Protein AF-A0A7V9UTY3-F1 (afdb_monomer_lite)

Radius of gyration: 16.19 Å; chains: 1; bounding box: 42×28×46 Å

Sequence (69 aa):
MTAKIPRDKENDYTKEIAETRRSFAREQTNVELNHVGRFSFEPNILRGNIENFIGVAQVPIGLAGPLLV

Structure (mmCIF, N/CA/C/O backbone):
data_AF-A0A7V9UTY3-F1
#
_entry.id   AF-A0A7V9UTY3-F1
#
loop_
_atom_site.group_PDB
_atom_site.id
_atom_site.type_symbol
_atom_site.label_atom_id
_atom_site.label_alt_id
_atom_site.label_comp_id
_atom_site.label_asym_id
_atom_site.label_entity_id
_atom_site.label_seq_id
_atom_site.pdbx_PDB_ins_code
_atom_site.Cartn_x
_atom_site.Cartn_y
_atom_site.Cartn_z
_atom_site.occupancy
_atom_site.B_iso_or_equiv
_atom_site.auth_seq_id
_atom_site.auth_comp_id
_atom_site.auth_asym_id
_atom_site.auth_atom_id
_atom_site.pdbx_PDB_model_num
ATOM 1 N N . MET A 1 1 ? -25.016 -3.032 14.093 1.00 54.97 1 MET A N 1
ATOM 2 C CA . MET A 1 1 ? -23.960 -2.010 14.267 1.00 54.97 1 MET A CA 1
ATOM 3 C C . MET A 1 1 ? -22.867 -2.329 13.266 1.00 54.97 1 MET A C 1
ATOM 5 O O . MET A 1 1 ? -22.282 -3.397 13.375 1.00 54.97 1 MET A O 1
ATOM 9 N N . THR A 1 2 ? -22.657 -1.493 12.253 1.00 69.12 2 THR A N 1
ATOM 10 C CA . THR A 1 2 ? -21.603 -1.727 11.253 1.00 69.12 2 THR A CA 1
ATOM 11 C C . THR A 1 2 ? -20.246 -1.502 11.911 1.00 69.12 2 THR A C 1
ATOM 13 O O . THR A 1 2 ? -20.041 -0.462 12.543 1.00 69.12 2 THR A O 1
ATOM 16 N N . ALA A 1 3 ? -19.341 -2.476 11.815 1.00 87.06 3 ALA A N 1
ATOM 17 C CA . ALA A 1 3 ? -18.005 -2.350 12.382 1.00 87.06 3 ALA A CA 1
ATOM 18 C C . ALA A 1 3 ? -17.264 -1.176 11.713 1.00 87.06 3 ALA A C 1
ATOM 20 O O . ALA A 1 3 ? -17.288 -1.032 10.490 1.00 87.06 3 ALA A O 1
ATOM 21 N N . LYS A 1 4 ? -16.656 -0.293 12.515 1.00 94.62 4 LYS A N 1
ATOM 22 C CA . LYS A 1 4 ? -15.921 0.877 12.011 1.00 94.62 4 LYS A CA 1
ATOM 23 C C . LYS A 1 4 ? -14.481 0.492 11.677 1.00 94.62 4 LYS A C 1
ATOM 25 O O . LYS A 1 4 ? -13.843 -0.206 12.458 1.00 94.62 4 LYS A O 1
ATOM 30 N N . ILE A 1 5 ? -13.965 1.011 10.562 1.00 96.75 5 ILE A N 1
ATOM 31 C CA . ILE A 1 5 ? -12.559 0.836 10.174 1.00 96.75 5 ILE A CA 1
ATOM 32 C C . ILE A 1 5 ? -11.656 1.529 11.215 1.00 96.75 5 ILE A C 1
ATOM 34 O O . ILE A 1 5 ? -11.905 2.699 11.529 1.00 96.75 5 ILE A O 1
ATOM 38 N N . PRO A 1 6 ? -10.610 0.853 11.730 1.00 97.31 6 PRO A N 1
ATOM 39 C CA . PRO A 1 6 ? -9.653 1.445 12.663 1.00 97.31 6 PRO A CA 1
ATOM 40 C C . PRO A 1 6 ? -8.949 2.696 12.110 1.00 97.31 6 PRO A C 1
ATOM 42 O O . PRO A 1 6 ? -8.554 2.750 10.938 1.00 97.31 6 PRO A O 1
ATOM 45 N N . ARG A 1 7 ? -8.777 3.700 12.976 1.00 96.44 7 ARG A N 1
ATOM 46 C CA . ARG A 1 7 ? -8.078 4.963 12.696 1.00 96.44 7 ARG A CA 1
ATOM 47 C C . ARG A 1 7 ? -7.264 5.413 13.900 1.00 96.44 7 ARG A C 1
ATOM 49 O O . ARG A 1 7 ? -7.726 5.273 15.031 1.00 96.44 7 ARG A O 1
ATOM 56 N N . ASP A 1 8 ? -6.112 6.003 13.624 1.00 96.25 8 ASP A N 1
ATOM 57 C CA . ASP A 1 8 ? -5.276 6.707 14.588 1.00 96.25 8 ASP A CA 1
ATOM 58 C C . ASP A 1 8 ? -5.522 8.222 14.458 1.00 96.25 8 ASP A C 1
ATOM 60 O O . ASP A 1 8 ? -5.601 8.760 13.352 1.00 96.25 8 ASP A O 1
ATOM 64 N N . LYS A 1 9 ? -5.714 8.911 15.588 1.00 94.69 9 LYS A N 1
ATOM 65 C CA . LYS A 1 9 ? -5.992 10.357 15.606 1.00 94.69 9 LYS A CA 1
ATOM 66 C C . LYS A 1 9 ? -4.728 11.209 15.482 1.00 94.69 9 LYS A C 1
ATOM 68 O O . LYS A 1 9 ? -4.827 12.339 15.018 1.00 94.69 9 LYS A O 1
ATOM 73 N N . GLU A 1 10 ? -3.583 10.676 15.889 1.00 95.69 10 GLU A N 1
ATOM 74 C CA . GLU A 1 10 ? -2.296 11.368 15.905 1.00 95.69 10 GLU A CA 1
ATOM 75 C C . GLU A 1 10 ? -1.541 11.133 14.595 1.00 95.69 10 GLU A C 1
ATOM 77 O O . GLU A 1 10 ? -1.090 12.079 13.943 1.00 95.69 10 GLU A O 1
ATOM 82 N N . ASN A 1 11 ? -1.419 9.869 14.169 1.00 95.06 11 ASN A N 1
ATOM 83 C CA . ASN A 1 11 ? -0.761 9.532 12.910 1.00 95.06 11 ASN A CA 1
ATOM 84 C C . ASN A 1 11 ? -1.358 8.299 12.228 1.00 95.06 11 ASN A C 1
ATOM 86 O O . ASN A 1 11 ? -1.013 7.157 12.515 1.00 95.06 11 ASN A O 1
ATOM 90 N N . ASP A 1 12 ? -2.187 8.560 11.224 1.00 96.69 12 ASP A N 1
ATOM 91 C CA . ASP A 1 12 ? -2.942 7.535 10.505 1.00 96.69 12 ASP A CA 1
ATOM 92 C C . ASP A 1 12 ? -2.176 6.868 9.340 1.00 96.69 12 ASP A C 1
ATOM 94 O O . ASP A 1 12 ? -2.736 6.057 8.591 1.00 96.69 12 ASP A O 1
ATOM 98 N N . TYR A 1 13 ? -0.889 7.209 9.198 1.00 97.31 13 TYR A N 1
ATOM 99 C CA . TYR A 1 13 ? 0.014 6.783 8.125 1.00 97.31 13 TYR A CA 1
ATOM 100 C C . TYR A 1 13 ? 1.277 6.126 8.694 1.00 97.31 13 TYR A C 1
ATOM 102 O O . TYR A 1 13 ? 2.406 6.535 8.411 1.00 97.31 13 TYR A O 1
ATOM 110 N N . THR A 1 14 ? 1.076 5.091 9.505 1.00 97.50 14 THR A N 1
ATOM 111 C CA . THR A 1 14 ? 2.132 4.246 10.080 1.00 97.50 14 THR A CA 1
ATOM 112 C C . THR A 1 14 ? 1.992 2.795 9.615 1.00 97.50 14 THR A C 1
ATOM 114 O O . THR A 1 14 ? 0.985 2.408 9.011 1.00 97.50 14 THR A O 1
ATOM 117 N N . LYS A 1 15 ? 3.014 1.966 9.857 1.00 97.38 15 LYS A N 1
ATOM 118 C CA . LYS A 1 15 ? 2.955 0.536 9.504 1.00 97.38 15 LYS A CA 1
ATOM 119 C C . LYS A 1 15 ? 1.979 -0.205 10.417 1.00 97.38 15 LYS A C 1
ATOM 121 O O . LYS A 1 15 ? 1.278 -1.107 9.965 1.00 97.38 15 LYS A O 1
ATOM 126 N N . GLU A 1 16 ? 1.891 0.227 11.668 1.00 97.50 16 GLU A N 1
ATOM 127 C CA . GLU A 1 16 ? 1.081 -0.352 12.733 1.00 97.50 16 GLU A CA 1
ATOM 128 C C . GLU A 1 16 ? -0.415 -0.185 12.449 1.00 97.50 16 GLU A C 1
ATOM 130 O O . GLU A 1 16 ? -1.176 -1.155 12.515 1.00 97.50 16 GLU A O 1
ATOM 135 N N . ILE A 1 17 ? -0.856 1.017 12.060 1.00 98.06 17 ILE A N 1
ATOM 136 C CA . ILE A 1 17 ? -2.268 1.233 11.715 1.00 98.06 17 ILE A CA 1
ATOM 137 C C . ILE A 1 17 ? -2.643 0.525 10.405 1.00 98.06 17 ILE A C 1
ATOM 139 O O . ILE A 1 17 ? -3.760 0.021 10.275 1.00 98.06 17 ILE A O 1
ATOM 143 N N . ALA A 1 18 ? -1.703 0.404 9.459 1.00 97.88 18 ALA A N 1
ATOM 144 C CA . ALA A 1 18 ? -1.912 -0.364 8.234 1.00 97.88 18 ALA A CA 1
ATOM 145 C C . ALA A 1 18 ? -2.088 -1.865 8.512 1.00 97.88 18 ALA A C 1
ATOM 147 O O . ALA A 1 18 ? -2.986 -2.493 7.952 1.00 97.88 18 ALA A O 1
ATOM 148 N N . GLU A 1 19 ? -1.280 -2.433 9.412 1.00 97.56 19 GLU A N 1
ATOM 149 C CA . GLU A 1 19 ? -1.436 -3.812 9.888 1.00 97.56 19 GLU A CA 1
ATOM 150 C C . GLU A 1 19 ? -2.762 -4.006 10.634 1.00 97.56 19 GLU A C 1
ATOM 152 O O . GLU A 1 19 ? -3.493 -4.958 10.368 1.00 97.56 19 GLU A O 1
ATOM 157 N N . THR A 1 20 ? -3.135 -3.053 11.493 1.00 98.00 20 THR A N 1
ATOM 158 C CA . THR A 1 20 ? -4.399 -3.086 12.247 1.00 98.00 20 THR A CA 1
ATOM 159 C C . THR A 1 20 ? -5.606 -3.139 11.307 1.00 98.00 20 THR A C 1
ATOM 161 O O . THR A 1 20 ? -6.544 -3.909 11.515 1.00 98.00 20 THR A O 1
ATOM 164 N N . ARG A 1 21 ? -5.582 -2.364 10.218 1.00 97.94 21 ARG A N 1
ATOM 165 C CA . ARG A 1 21 ? -6.639 -2.385 9.197 1.00 97.94 21 ARG A CA 1
ATOM 166 C C . ARG A 1 21 ? -6.643 -3.653 8.356 1.00 97.94 21 ARG A C 1
ATOM 168 O O . ARG A 1 21 ? -7.724 -4.129 8.018 1.00 97.94 21 ARG A O 1
ATOM 175 N N . ARG A 1 22 ? -5.475 -4.210 8.015 1.00 97.56 22 ARG A N 1
ATOM 176 C CA . ARG A 1 22 ? -5.402 -5.525 7.355 1.00 97.56 22 ARG A CA 1
ATOM 177 C C . ARG A 1 22 ? -5.988 -6.618 8.241 1.00 97.56 22 ARG A C 1
ATOM 179 O O . ARG A 1 22 ? -6.788 -7.412 7.757 1.00 97.56 22 ARG A O 1
ATOM 186 N N . SER A 1 23 ? -5.651 -6.616 9.529 1.00 97.38 23 SER A N 1
ATOM 187 C CA . SER A 1 23 ? -6.220 -7.538 10.515 1.00 97.38 23 SER A CA 1
ATOM 188 C C . SER A 1 23 ? -7.738 -7.383 10.621 1.00 97.38 23 SER A C 1
ATOM 190 O O . SER A 1 23 ? -8.454 -8.377 10.544 1.00 97.38 23 SER A O 1
ATOM 192 N N . PHE A 1 24 ? -8.243 -6.146 10.664 1.00 97.50 24 PHE A N 1
ATOM 193 C CA . PHE A 1 24 ? -9.679 -5.869 10.589 1.00 97.50 24 PHE A CA 1
ATOM 194 C C . PHE A 1 24 ? -10.313 -6.436 9.308 1.00 97.50 24 PHE A C 1
ATOM 196 O O . PHE A 1 24 ? -11.333 -7.116 9.374 1.00 97.50 24 PHE A O 1
ATOM 203 N N . ALA A 1 25 ? -9.709 -6.211 8.136 1.00 97.00 25 ALA A N 1
ATOM 204 C CA . ALA A 1 25 ? -10.218 -6.743 6.871 1.00 97.00 25 ALA A CA 1
ATOM 205 C C . ALA A 1 25 ? -10.270 -8.280 6.875 1.00 97.00 25 ALA A C 1
ATOM 207 O O . ALA A 1 25 ? -11.269 -8.859 6.445 1.00 97.00 25 ALA A O 1
ATOM 208 N N . ARG A 1 26 ? -9.240 -8.939 7.418 1.00 96.94 26 ARG A N 1
ATOM 209 C CA . ARG A 1 26 ? -9.203 -10.393 7.613 1.00 96.94 26 ARG A CA 1
ATOM 210 C C . ARG A 1 26 ? -10.329 -10.865 8.533 1.00 96.94 26 ARG A C 1
ATOM 212 O O . ARG A 1 26 ? -11.019 -11.813 8.187 1.00 96.94 26 ARG A O 1
ATOM 219 N N . GLU A 1 27 ? -10.570 -10.198 9.658 1.00 96.81 27 GLU A N 1
ATOM 220 C CA . GLU A 1 27 ? -11.663 -10.544 10.582 1.00 96.81 27 GLU A CA 1
ATOM 221 C C . GLU 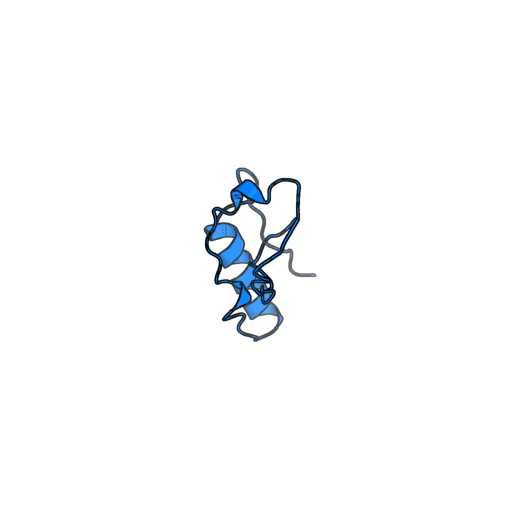A 1 27 ? -13.051 -10.410 9.943 1.00 96.81 27 GLU A C 1
ATOM 223 O O . GLU A 1 27 ? -13.927 -11.230 10.202 1.00 96.81 27 GLU A O 1
ATOM 228 N N . GLN A 1 28 ? -13.259 -9.401 9.091 1.00 96.12 28 GLN A N 1
ATOM 229 C CA . GLN A 1 28 ? -14.548 -9.193 8.422 1.00 96.12 28 GLN A CA 1
ATOM 230 C C . GLN A 1 28 ? -14.795 -10.164 7.258 1.00 96.12 28 GLN A C 1
ATOM 232 O O . GLN A 1 28 ? -15.946 -10.403 6.900 1.00 96.12 28 GLN A O 1
ATOM 237 N N . THR A 1 29 ? -13.736 -10.687 6.635 1.00 96.00 29 THR A N 1
ATOM 238 C CA . THR A 1 29 ? -13.837 -11.436 5.367 1.00 96.00 29 THR A CA 1
ATOM 239 C C . THR A 1 29 ? -13.373 -12.886 5.457 1.00 96.00 29 THR A C 1
ATOM 241 O O . THR A 1 29 ? -13.669 -13.669 4.560 1.00 96.00 29 THR A O 1
ATOM 244 N N . ASN A 1 30 ? -12.661 -13.253 6.523 1.00 97.12 30 ASN A N 1
ATOM 245 C CA . ASN A 1 30 ? -11.955 -14.523 6.680 1.00 97.12 30 ASN A CA 1
ATOM 246 C C . ASN A 1 30 ? -10.925 -14.805 5.560 1.00 97.12 30 ASN A C 1
ATOM 248 O O . ASN A 1 30 ? -10.674 -15.960 5.217 1.00 97.12 30 ASN A O 1
ATOM 252 N N . VAL A 1 31 ? -10.343 -13.751 4.968 1.00 97.19 31 VAL A N 1
ATOM 253 C CA . VAL A 1 31 ? -9.355 -13.833 3.877 1.00 97.19 31 VAL A CA 1
ATOM 254 C C . VAL A 1 31 ? -8.020 -13.219 4.296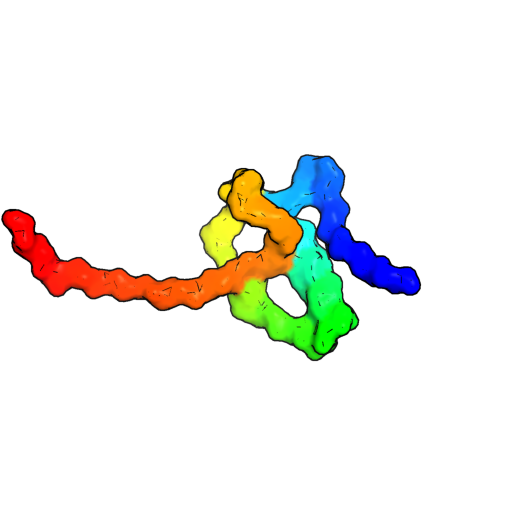 1.00 97.19 31 VAL A C 1
ATOM 256 O O . VAL A 1 31 ? -7.964 -12.114 4.834 1.00 97.19 31 VAL A O 1
ATOM 259 N N . GLU A 1 32 ? -6.931 -13.922 3.982 1.00 95.06 32 GLU A N 1
ATOM 260 C CA . GLU A 1 32 ? -5.558 -13.456 4.193 1.00 95.06 32 GLU A CA 1
ATOM 261 C C . GLU A 1 32 ? -5.052 -12.596 3.024 1.00 95.06 32 GLU A C 1
ATOM 263 O O . GLU A 1 32 ? -5.105 -12.999 1.860 1.00 95.06 32 GLU A O 1
ATOM 268 N N . LEU A 1 33 ? -4.472 -11.431 3.329 1.00 95.19 33 LEU A N 1
ATOM 269 C CA . LEU A 1 33 ? -3.951 -10.474 2.340 1.00 95.19 33 LEU A CA 1
ATOM 270 C C . LEU A 1 33 ? -2.414 -10.520 2.229 1.00 95.19 33 LEU A C 1
ATOM 272 O O . LEU A 1 33 ? -1.732 -9.494 2.296 1.00 95.19 33 LEU A O 1
ATOM 276 N N . ASN A 1 34 ? -1.868 -11.724 2.029 1.00 93.25 34 ASN A N 1
ATOM 277 C CA . ASN A 1 34 ? -0.432 -12.045 2.116 1.00 93.25 34 ASN A CA 1
ATOM 278 C C . ASN A 1 34 ? 0.515 -11.139 1.304 1.00 93.25 34 ASN A C 1
ATOM 280 O O . ASN A 1 34 ? 1.656 -10.911 1.714 1.00 93.25 34 ASN A O 1
ATOM 284 N N . HIS A 1 35 ? 0.072 -10.649 0.143 1.00 96.56 35 HIS A N 1
ATOM 285 C CA . HIS A 1 35 ? 0.894 -9.827 -0.754 1.00 96.56 35 HIS A CA 1
ATOM 286 C C . HIS A 1 35 ? 0.633 -8.328 -0.608 1.00 96.56 35 HIS A C 1
ATOM 288 O O . HIS A 1 35 ? 1.547 -7.535 -0.820 1.00 96.56 35 HIS A O 1
ATOM 294 N N . VAL A 1 36 ? -0.577 -7.943 -0.197 1.00 97.12 36 VAL A N 1
ATOM 295 C CA . VAL A 1 36 ? -0.969 -6.533 -0.053 1.00 97.12 36 VAL A CA 1
ATOM 296 C C . VAL A 1 36 ? -0.113 -5.855 1.014 1.00 97.12 36 VAL A C 1
ATOM 298 O O . VAL A 1 36 ? 0.370 -4.745 0.814 1.00 97.12 36 VAL A O 1
ATOM 301 N N . GLY A 1 37 ? 0.148 -6.547 2.127 1.00 95.56 37 GLY A N 1
ATOM 302 C CA . GLY A 1 37 ? 0.963 -6.020 3.223 1.00 95.56 37 GLY A CA 1
ATOM 303 C C . GLY A 1 37 ? 2.466 -5.908 2.943 1.00 95.56 37 GLY A C 1
ATOM 304 O O . GLY A 1 37 ? 3.195 -5.435 3.810 1.00 95.56 37 GLY A O 1
ATOM 305 N N . ARG A 1 38 ? 2.949 -6.325 1.763 1.00 96.06 38 ARG A N 1
ATOM 306 C CA . ARG A 1 38 ? 4.376 -6.305 1.406 1.00 96.06 38 ARG A CA 1
ATOM 307 C C . ARG A 1 38 ? 4.694 -5.083 0.546 1.00 96.06 38 ARG A C 1
ATOM 309 O O . ARG A 1 38 ? 4.4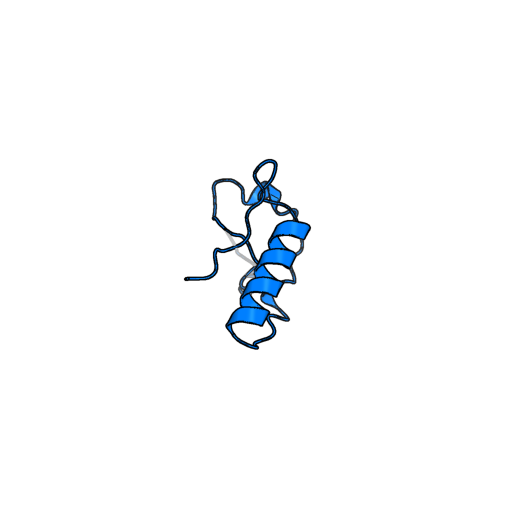69 -5.091 -0.660 1.00 96.06 38 ARG A O 1
ATOM 316 N N . PHE A 1 39 ? 5.242 -4.050 1.175 1.00 96.00 39 PHE A N 1
ATOM 317 C CA . PHE A 1 39 ? 5.679 -2.805 0.540 1.00 96.00 39 PHE A CA 1
ATOM 318 C C . PHE A 1 39 ? 7.025 -2.356 1.124 1.00 96.00 39 PHE A C 1
ATOM 320 O O . PHE A 1 39 ? 7.396 -2.755 2.226 1.00 96.00 39 PHE A O 1
ATOM 327 N N . SER A 1 40 ? 7.768 -1.539 0.378 1.00 95.56 40 SER A N 1
ATOM 328 C CA . SER A 1 40 ? 9.168 -1.194 0.671 1.00 95.56 40 SER A CA 1
ATOM 329 C C . SER A 1 40 ? 9.391 0.296 0.959 1.00 95.56 40 SER A C 1
ATOM 331 O O . SER A 1 40 ? 10.479 0.812 0.719 1.00 95.56 40 SER A O 1
ATOM 333 N N . PHE A 1 41 ? 8.364 1.006 1.428 1.00 96.12 41 PHE A N 1
ATOM 334 C CA . PHE A 1 41 ? 8.427 2.441 1.713 1.00 96.12 41 PHE A CA 1
ATOM 335 C C . PHE A 1 41 ? 7.737 2.792 3.035 1.00 96.12 41 PHE A C 1
ATOM 337 O O . PHE A 1 41 ? 6.947 2.012 3.570 1.00 96.12 41 PHE A O 1
ATOM 344 N N . GLU A 1 42 ? 8.025 3.985 3.558 1.00 96.56 42 GLU A N 1
ATOM 345 C CA . GLU A 1 42 ? 7.394 4.485 4.779 1.00 96.56 42 GLU A CA 1
ATOM 346 C C . GLU A 1 42 ? 5.991 5.035 4.495 1.00 96.56 42 GLU A C 1
ATOM 348 O O . GLU A 1 42 ? 5.858 5.926 3.651 1.00 96.56 42 GLU A O 1
ATOM 353 N N . PRO A 1 43 ? 4.935 4.578 5.198 1.00 97.19 43 PRO A N 1
ATOM 354 C CA . PRO A 1 43 ? 3.561 4.975 4.884 1.00 97.19 43 PRO A CA 1
ATOM 355 C C . PRO A 1 43 ? 3.285 6.482 4.966 1.00 97.19 43 PRO A C 1
ATOM 357 O O . PRO A 1 43 ? 2.333 6.950 4.350 1.00 97.19 43 PRO A O 1
ATOM 360 N N . ASN A 1 44 ? 4.127 7.266 5.649 1.00 96.19 44 ASN A N 1
ATOM 361 C CA . ASN A 1 44 ? 3.975 8.720 5.733 1.00 96.19 44 ASN A CA 1
ATOM 362 C C . ASN A 1 44 ? 3.969 9.416 4.355 1.00 96.19 44 ASN A C 1
ATOM 364 O O . ASN A 1 44 ? 3.334 10.459 4.213 1.00 96.19 44 ASN A O 1
ATOM 368 N N . ILE A 1 45 ? 4.601 8.831 3.326 1.00 97.00 45 ILE A N 1
ATOM 369 C CA . ILE A 1 45 ? 4.568 9.384 1.956 1.00 97.00 45 ILE A CA 1
ATOM 370 C C . ILE A 1 45 ? 3.164 9.354 1.335 1.00 97.00 45 ILE A C 1
ATOM 372 O O . ILE A 1 45 ? 2.898 10.040 0.353 1.00 97.00 45 ILE A O 1
ATOM 376 N N . LEU A 1 46 ? 2.259 8.543 1.883 1.00 96.75 46 LEU A N 1
ATOM 377 C CA . LEU A 1 46 ? 0.901 8.366 1.372 1.00 96.75 46 LEU A CA 1
ATOM 378 C C . LEU A 1 46 ? -0.066 9.435 1.887 1.00 96.75 46 LEU A C 1
ATOM 380 O O . LEU A 1 46 ? -1.211 9.485 1.438 1.00 96.75 46 LEU A O 1
ATOM 384 N N . ARG A 1 47 ? 0.381 10.295 2.809 1.00 95.81 47 ARG A N 1
ATOM 385 C CA . ARG A 1 47 ? -0.431 11.378 3.357 1.00 95.81 47 ARG A CA 1
ATOM 386 C C . ARG A 1 47 ? -0.910 12.298 2.235 1.00 95.81 47 ARG A C 1
ATOM 388 O O . ARG A 1 47 ? -0.104 12.882 1.521 1.00 95.81 47 ARG A O 1
ATOM 395 N N . GLY A 1 48 ? -2.229 12.424 2.107 1.00 96.06 48 GLY A N 1
ATOM 396 C CA . GLY A 1 48 ? -2.871 13.232 1.065 1.00 96.06 48 GLY A CA 1
ATOM 397 C C . GLY A 1 48 ? -3.018 12.537 -0.292 1.00 96.06 48 GLY A C 1
ATOM 398 O O . GLY A 1 48 ? -3.626 13.117 -1.182 1.00 96.06 48 GLY A O 1
ATOM 399 N N . ASN A 1 49 ? -2.512 11.308 -0.448 1.00 97.06 49 ASN A N 1
ATOM 400 C CA . ASN A 1 49 ? -2.684 10.515 -1.668 1.00 97.06 49 ASN A CA 1
ATOM 401 C C . ASN A 1 49 ? -3.857 9.534 -1.559 1.00 97.06 49 ASN A C 1
ATOM 403 O O . ASN A 1 49 ? -4.569 9.325 -2.536 1.00 97.0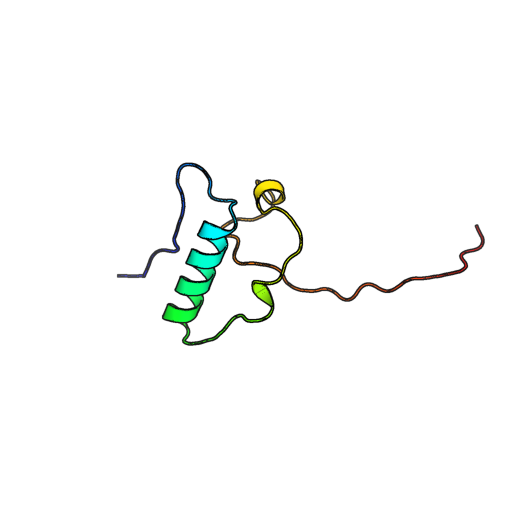6 49 ASN A O 1
ATOM 407 N N . ILE A 1 50 ? -4.032 8.915 -0.387 1.00 97.06 50 ILE A N 1
ATOM 408 C CA . ILE A 1 50 ? -5.066 7.906 -0.117 1.00 97.06 50 ILE A CA 1
ATOM 409 C C . ILE A 1 50 ? -5.473 7.918 1.361 1.00 97.06 50 ILE A C 1
ATOM 411 O O . ILE A 1 50 ? -4.711 8.371 2.209 1.00 97.06 50 ILE A O 1
ATOM 415 N N . GLU A 1 51 ? -6.621 7.333 1.691 1.00 96.38 51 GLU A N 1
ATOM 416 C CA . GLU A 1 51 ? -7.080 7.098 3.062 1.00 96.38 51 GLU A CA 1
ATOM 417 C C . GLU A 1 51 ? -7.034 5.615 3.453 1.00 96.38 51 GLU A C 1
ATOM 419 O O . GLU A 1 51 ? -7.024 4.720 2.610 1.00 96.38 51 GLU A O 1
ATOM 424 N N . ASN A 1 52 ? -7.072 5.344 4.764 1.00 96.94 52 ASN A N 1
ATOM 425 C CA . ASN A 1 52 ? -7.201 3.997 5.327 1.00 96.94 52 ASN A CA 1
ATOM 426 C C . ASN A 1 52 ? -6.188 2.979 4.753 1.00 96.94 52 ASN A C 1
ATOM 428 O O . ASN A 1 52 ? -6.559 1.847 4.447 1.00 96.94 52 ASN A O 1
ATOM 432 N N . PHE A 1 53 ? -4.919 3.372 4.597 1.00 98.00 53 PHE A N 1
ATOM 433 C CA . PHE A 1 53 ? -3.893 2.530 3.974 1.00 98.00 53 PHE A CA 1
ATOM 434 C C . PHE A 1 53 ? -3.806 1.143 4.624 1.00 98.00 53 PHE A C 1
ATOM 436 O O . PHE A 1 53 ? -3.683 1.040 5.844 1.00 98.00 53 PHE A O 1
ATOM 443 N N . ILE A 1 54 ? -3.839 0.093 3.796 1.00 97.88 54 ILE A N 1
ATOM 444 C CA . ILE A 1 54 ? -3.685 -1.311 4.212 1.00 97.88 54 ILE A CA 1
ATOM 445 C C . ILE A 1 54 ? -2.531 -2.020 3.496 1.00 97.88 54 ILE A C 1
ATOM 447 O O . ILE A 1 54 ? -2.284 -3.191 3.758 1.00 97.88 54 ILE A O 1
ATOM 451 N N . GLY A 1 55 ? -1.822 -1.355 2.586 1.00 97.50 55 GLY A N 1
ATOM 452 C CA . GLY A 1 55 ? -0.812 -1.973 1.728 1.00 97.50 55 GLY A CA 1
ATOM 453 C C . GLY A 1 55 ? -0.979 -1.592 0.259 1.00 97.50 55 GLY A C 1
ATOM 454 O O . GLY A 1 55 ? -1.648 -0.611 -0.057 1.00 97.50 55 GLY A O 1
ATOM 455 N N . VAL A 1 56 ? -0.352 -2.347 -0.641 1.00 97.81 56 VAL A N 1
ATOM 456 C CA . VAL A 1 56 ? -0.191 -1.959 -2.051 1.00 97.81 56 VAL A CA 1
ATOM 457 C C . VAL A 1 56 ? -0.694 -3.023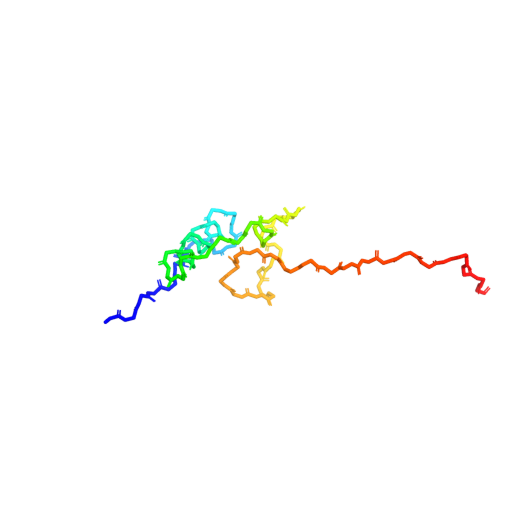 -3.020 1.00 97.81 56 VAL A C 1
ATOM 459 O O . VAL A 1 56 ? -0.628 -4.221 -2.746 1.00 97.81 56 VAL A O 1
ATOM 462 N N . ALA A 1 57 ? -1.140 -2.575 -4.191 1.00 96.81 57 ALA A N 1
ATOM 463 C CA . ALA A 1 57 ? -1.200 -3.417 -5.378 1.00 96.81 57 ALA A CA 1
ATOM 464 C C . ALA A 1 57 ? 0.173 -3.412 -6.067 1.00 96.81 57 ALA A C 1
ATOM 466 O O . ALA A 1 57 ? 0.854 -2.387 -6.098 1.00 96.81 57 ALA A O 1
ATOM 467 N N . GLN A 1 58 ? 0.582 -4.553 -6.616 1.00 95.19 58 GLN A N 1
ATOM 468 C CA . GLN A 1 58 ? 1.860 -4.687 -7.312 1.00 95.19 58 GLN A CA 1
ATOM 469 C C . GLN A 1 58 ? 1.631 -4.569 -8.819 1.00 95.19 58 GLN A C 1
ATOM 471 O O . GLN A 1 58 ? 0.811 -5.293 -9.380 1.00 95.19 58 GLN A O 1
ATOM 476 N N . VAL A 1 59 ? 2.359 -3.659 -9.466 1.00 96.69 59 VAL A N 1
ATOM 477 C CA . VAL A 1 59 ? 2.317 -3.456 -10.918 1.00 96.69 59 VAL A CA 1
ATOM 478 C C . VAL A 1 59 ? 3.657 -3.909 -11.499 1.00 96.69 59 VAL A C 1
ATOM 480 O O . VAL A 1 59 ? 4.687 -3.374 -11.086 1.00 96.69 59 VAL A O 1
ATOM 483 N N . PRO A 1 60 ? 3.686 -4.889 -12.422 1.00 96.50 60 PRO A N 1
ATOM 484 C CA . PRO A 1 60 ? 4.912 -5.264 -13.116 1.00 96.50 60 PRO A CA 1
ATOM 485 C C . PRO A 1 60 ? 5.463 -4.087 -13.921 1.00 96.50 60 PRO A C 1
ATOM 487 O O . PRO A 1 60 ? 4.733 -3.443 -14.672 1.00 96.50 60 PRO A O 1
ATOM 490 N N . ILE A 1 61 ? 6.759 -3.825 -13.784 1.00 97.12 61 ILE A N 1
ATOM 491 C CA . ILE A 1 61 ? 7.462 -2.767 -14.513 1.00 97.12 61 ILE A CA 1
ATOM 492 C C . ILE A 1 61 ? 8.545 -3.430 -15.365 1.00 97.12 61 ILE A C 1
ATOM 494 O O . ILE A 1 61 ? 9.329 -4.233 -14.861 1.00 97.12 61 ILE A O 1
ATOM 498 N N . GLY A 1 62 ? 8.561 -3.111 -16.659 1.00 96.88 62 GLY A N 1
ATOM 499 C CA .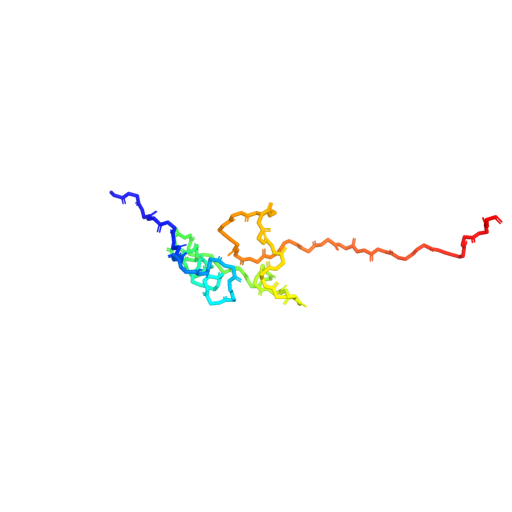 GLY A 1 62 ? 9.580 -3.559 -17.608 1.00 96.88 62 GLY A CA 1
ATOM 500 C C . GLY A 1 62 ? 10.634 -2.485 -17.879 1.00 96.88 62 GLY A C 1
ATOM 501 O O . GLY A 1 62 ? 10.430 -1.308 -17.587 1.00 96.88 62 GLY A O 1
ATOM 502 N N . LEU A 1 63 ? 11.754 -2.894 -18.473 1.00 97.75 63 LEU A N 1
ATOM 503 C CA . LEU A 1 63 ? 12.823 -2.008 -18.936 1.00 97.75 63 LEU A CA 1
ATOM 504 C C . LEU A 1 63 ? 12.824 -1.978 -20.470 1.00 97.75 63 LEU A C 1
ATOM 506 O O . LEU A 1 63 ? 12.817 -3.036 -21.097 1.00 97.75 63 LEU A O 1
ATOM 510 N N . ALA A 1 64 ? 12.851 -0.787 -21.072 1.00 96.31 64 ALA A N 1
ATOM 511 C CA . ALA A 1 64 ? 12.935 -0.610 -22.522 1.00 96.31 64 ALA A CA 1
ATOM 512 C C . ALA A 1 64 ? 14.310 -0.053 -22.923 1.00 96.31 64 ALA A C 1
ATOM 514 O O . ALA A 1 64 ? 14.773 0.924 -22.334 1.00 96.31 64 ALA A O 1
ATOM 515 N N . GLY A 1 65 ? 14.952 -0.651 -23.933 1.00 94.69 65 GLY A N 1
ATOM 516 C CA . GLY A 1 65 ? 16.205 -0.137 -24.482 1.00 94.69 65 GLY A CA 1
ATOM 517 C C . GLY A 1 65 ? 16.879 -1.040 -25.531 1.00 94.69 65 GLY A C 1
ATOM 518 O O . GLY A 1 65 ? 16.422 -2.161 -25.756 1.00 94.69 65 GLY A O 1
ATOM 519 N N . PRO A 1 66 ? 17.982 -0.558 -26.139 1.00 95.06 66 PRO A N 1
ATOM 520 C CA . PRO A 1 66 ? 18.445 0.830 -26.064 1.00 95.06 66 PRO A CA 1
ATOM 521 C C . PRO A 1 66 ? 17.503 1.772 -26.834 1.00 95.06 66 PRO A C 1
ATOM 523 O O . PRO A 1 66 ? 16.987 1.413 -27.890 1.00 95.06 66 PRO A O 1
ATOM 526 N N . LEU A 1 67 ? 17.273 2.975 -26.300 1.00 93.62 67 LEU A N 1
ATOM 527 C CA . LEU A 1 67 ? 16.567 4.048 -27.003 1.00 93.62 67 LEU A CA 1
ATOM 528 C C . LEU A 1 67 ? 17.611 4.958 -27.656 1.00 93.62 67 LEU A C 1
ATOM 530 O O . LEU A 1 67 ? 18.398 5.587 -26.950 1.00 93.62 67 LEU A O 1
ATOM 534 N N . LEU A 1 68 ? 17.626 5.014 -28.985 1.00 89.12 68 LEU A N 1
ATOM 535 C CA . LEU A 1 68 ? 18.372 6.037 -29.714 1.00 89.12 68 LEU A CA 1
ATOM 536 C C . LEU A 1 68 ? 17.503 7.302 -29.773 1.00 89.12 68 LEU A C 1
ATOM 538 O O . LEU A 1 68 ? 16.355 7.214 -30.211 1.00 89.12 68 LEU A O 1
ATOM 542 N N . VAL A 1 69 ? 18.033 8.430 -29.293 1.00 83.56 69 VAL A N 1
ATOM 543 C CA . VAL A 1 69 ? 17.382 9.755 -29.318 1.00 83.56 69 VAL A CA 1
ATOM 544 C C . VAL A 1 69 ? 17.986 10.595 -30.430 1.00 83.56 69 VAL A C 1
ATOM 546 O O . VAL A 1 69 ? 19.234 10.602 -30.522 1.00 83.56 69 VAL A O 1
#

pLDDT: mean 95.12, std 6.29, range [54.97, 98.06]

Foldseek 3Di:
DDDDQDADPPDRQALVSLCVRQVVVCVVPVDHPVVQSDDDDRSVVCVPVDGSHNGDDDDDDDDDDDDDD

Secondary structure (DSSP, 8-state):
-PPPPP--SS-SSSHHHHHHHHHHHHHHH----TTTT---S-GGGGTTT-SS-----------------